Protein AF-A0A927SM23-F1 (afdb_monomer_lite)

Secondary structure (DSSP, 8-state):
----SHHHHHHHHHHH---------TTHHHHHHHHHHHHTS-HHHHHHHHHHHHHT-SSPPPHHHHTT-

pLDDT: mean 7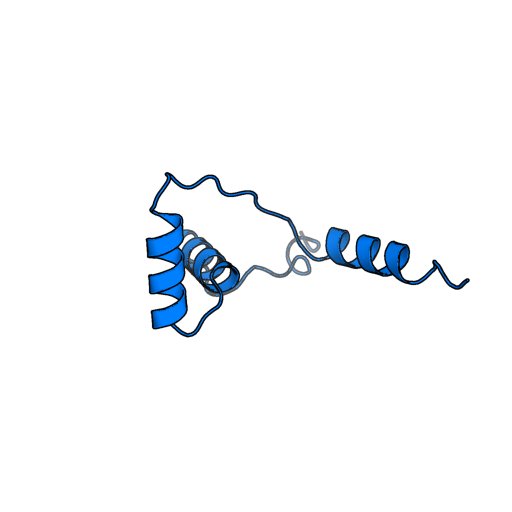1.91, std 16.91, range [41.16, 91.31]

Radius of gyration: 16.51 Å; chains: 1; bounding box: 36×41×37 Å

Foldseek 3Di:
DDPDPVPVVVVVCVVPDDDDDDDDPPPVVVVLCVVCVVVVHDSVVSVVCVVCVVVVHPDPDPVVVVVPD

Sequence (69 aa):
MPKKQTEWSRNYNEKAYDRLAITVPKGQKVTVEAAAKAAGESVNQYTQRALLARMGLETWPSIAEERRE

Structure (mmCIF, N/CA/C/O backbone):
data_AF-A0A927SM23-F1
#
_entry.id   AF-A0A927SM23-F1
#
loop_
_atom_site.group_PDB
_atom_site.id
_atom_site.type_symbol
_atom_site.label_atom_id
_atom_site.label_alt_id
_atom_site.label_comp_id
_atom_site.label_asym_id
_atom_site.label_entity_id
_atom_site.label_seq_id
_atom_site.pdbx_PDB_ins_code
_atom_site.Cartn_x
_atom_site.Cartn_y
_atom_site.Cartn_z
_atom_site.occupancy
_atom_site.B_iso_or_equiv
_atom_site.auth_seq_id
_atom_site.auth_comp_id
_atom_site.auth_asym_id
_atom_site.auth_atom_id
_atom_site.pdbx_PDB_model_num
ATOM 1 N N . MET A 1 1 ? 22.992 28.703 8.683 1.00 52.00 1 MET A N 1
ATOM 2 C CA . MET A 1 1 ? 21.777 27.855 8.739 1.00 52.00 1 MET A CA 1
ATOM 3 C C . MET A 1 1 ? 21.789 26.910 7.537 1.00 52.00 1 MET A C 1
ATOM 5 O O . MET A 1 1 ? 21.611 27.405 6.429 1.00 52.00 1 MET A O 1
ATOM 9 N N . PRO A 1 2 ? 22.062 25.600 7.670 1.00 46.38 2 PRO A N 1
ATOM 10 C CA . PRO A 1 2 ? 22.183 24.733 6.502 1.00 46.38 2 PRO A CA 1
ATOM 11 C C . PRO A 1 2 ? 20.809 24.160 6.119 1.00 46.38 2 PRO A C 1
ATOM 13 O O . PRO A 1 2 ? 20.433 23.074 6.539 1.00 46.38 2 PRO A O 1
ATOM 16 N N . LYS A 1 3 ? 20.040 24.887 5.302 1.00 48.19 3 LYS A N 1
ATOM 17 C CA . LYS A 1 3 ? 18.899 24.328 4.553 1.00 48.19 3 LYS A CA 1
ATOM 18 C C . LYS A 1 3 ? 19.386 23.950 3.153 1.00 48.19 3 LYS A C 1
ATOM 20 O O . LYS A 1 3 ? 19.218 24.723 2.223 1.00 48.19 3 LYS A O 1
ATOM 25 N N . LYS A 1 4 ? 20.076 22.813 3.014 1.00 51.62 4 LYS A N 1
ATOM 26 C CA . LYS A 1 4 ? 20.467 22.269 1.692 1.00 51.62 4 LYS A CA 1
ATOM 27 C C . LYS A 1 4 ? 20.375 20.744 1.565 1.00 51.62 4 LYS A C 1
ATOM 29 O O . LYS A 1 4 ? 20.696 20.210 0.513 1.00 51.62 4 LYS A O 1
ATOM 34 N N . GLN A 1 5 ? 19.915 20.029 2.593 1.00 49.94 5 GLN A N 1
ATOM 35 C CA . GLN A 1 5 ? 19.749 18.569 2.515 1.00 49.94 5 GLN A CA 1
ATOM 36 C C . GLN A 1 5 ? 18.334 18.150 2.077 1.00 49.94 5 GLN A C 1
ATOM 38 O O . GLN A 1 5 ? 18.130 17.066 1.528 1.00 49.94 5 GLN A O 1
ATOM 43 N N . THR A 1 6 ? 17.343 19.022 2.277 1.00 51.78 6 THR A N 1
ATOM 44 C CA . THR A 1 6 ? 15.926 18.688 2.078 1.00 51.78 6 THR A CA 1
ATOM 45 C C . THR A 1 6 ? 15.521 18.632 0.600 1.00 51.78 6 THR A C 1
ATOM 47 O O . THR A 1 6 ? 14.663 17.834 0.237 1.00 51.78 6 THR A O 1
ATOM 50 N N . GLU A 1 7 ? 16.159 19.419 -0.271 1.00 48.06 7 GLU A N 1
ATOM 51 C CA . GLU A 1 7 ? 15.820 19.471 -1.704 1.00 48.06 7 GLU A CA 1
ATOM 52 C C . GLU A 1 7 ? 16.418 18.303 -2.505 1.00 48.06 7 GLU A C 1
ATOM 54 O O . GLU A 1 7 ? 15.729 17.708 -3.331 1.00 48.06 7 GLU A O 1
ATOM 59 N N . TRP A 1 8 ? 17.654 17.885 -2.203 1.00 41.78 8 TRP A N 1
ATOM 60 C CA . TRP A 1 8 ? 18.294 16.736 -2.865 1.00 41.78 8 TRP A CA 1
ATOM 61 C C . TRP A 1 8 ? 17.595 15.404 -2.569 1.00 41.78 8 TRP A C 1
ATOM 63 O O . TRP A 1 8 ? 17.444 14.565 -3.456 1.00 41.78 8 TRP A O 1
ATOM 73 N N . SER A 1 9 ? 17.106 15.235 -1.340 1.00 51.00 9 SER A N 1
ATOM 74 C CA . SER A 1 9 ? 16.375 14.031 -0.921 1.00 51.00 9 SER A CA 1
ATOM 75 C C . SER A 1 9 ? 15.037 13.877 -1.660 1.00 51.00 9 SER A C 1
ATOM 77 O O . SER A 1 9 ? 14.563 12.766 -1.890 1.00 51.00 9 SER A O 1
ATOM 79 N N . ARG A 1 10 ? 14.422 14.995 -2.067 1.00 49.28 10 ARG A N 1
ATOM 80 C CA . ARG A 1 10 ? 13.129 15.007 -2.760 1.00 49.28 10 ARG A CA 1
ATOM 81 C C . ARG A 1 10 ? 13.253 14.545 -4.215 1.00 49.28 10 ARG A C 1
ATOM 83 O O . ARG A 1 10 ? 12.409 13.788 -4.677 1.00 49.28 10 ARG A O 1
ATOM 90 N N . ASN A 1 11 ? 14.338 14.929 -4.888 1.00 48.38 11 ASN A N 1
ATOM 91 C CA . ASN A 1 11 ? 14.569 14.640 -6.306 1.00 48.38 11 ASN A CA 1
ATOM 92 C C . ASN A 1 11 ? 14.963 13.172 -6.583 1.00 48.38 11 ASN A C 1
ATOM 94 O O . ASN A 1 11 ? 14.724 12.664 -7.675 1.00 48.38 11 ASN A O 1
ATOM 98 N N . TYR A 1 12 ? 15.555 12.479 -5.601 1.00 47.81 12 TYR A N 1
ATOM 99 C CA . TYR A 1 12 ? 15.880 11.047 -5.702 1.00 47.81 12 TYR A CA 1
ATOM 100 C C . TYR A 1 12 ? 14.646 10.148 -5.548 1.00 47.81 12 TYR A C 1
ATOM 102 O O . TYR A 1 12 ? 14.496 9.178 -6.285 1.00 47.81 12 TYR A O 1
ATOM 110 N N . ASN A 1 13 ? 13.733 10.495 -4.637 1.00 49.19 13 ASN A N 1
ATOM 111 C CA . ASN A 1 13 ? 12.518 9.711 -4.398 1.00 49.19 13 ASN A CA 1
ATOM 112 C C . ASN A 1 13 ? 11.517 9.762 -5.561 1.00 49.19 13 ASN A C 1
ATOM 114 O O . ASN A 1 13 ? 10.687 8.870 -5.673 1.00 49.19 13 ASN A O 1
ATOM 118 N N . GLU A 1 14 ? 11.573 10.794 -6.401 1.00 50.00 14 GLU A N 1
ATOM 119 C CA . GLU A 1 14 ? 10.635 10.988 -7.515 1.00 50.00 14 GLU A CA 1
ATOM 120 C C . GLU A 1 14 ? 11.060 10.246 -8.793 1.00 50.00 14 GLU A C 1
ATOM 122 O O . GLU A 1 14 ? 10.219 9.889 -9.605 1.00 50.00 14 GLU A O 1
ATOM 127 N N . LYS A 1 15 ? 12.361 9.969 -8.962 1.00 53.56 15 LYS A N 1
ATOM 128 C CA . LYS A 1 15 ? 12.892 9.247 -10.133 1.00 53.56 15 LYS A CA 1
ATOM 129 C C . LYS A 1 15 ? 12.911 7.727 -9.982 1.00 53.56 15 LYS A C 1
ATOM 131 O O . LYS A 1 15 ? 13.057 7.035 -10.982 1.00 53.56 15 LYS A O 1
ATOM 136 N N . ALA A 1 16 ? 12.844 7.223 -8.753 1.00 57.03 16 ALA A N 1
ATOM 137 C CA . ALA A 1 16 ? 12.981 5.797 -8.460 1.00 57.03 16 ALA A CA 1
ATOM 138 C C . ALA A 1 16 ? 11.653 5.110 -8.109 1.00 57.03 16 ALA A C 1
ATOM 140 O O . ALA A 1 16 ? 11.597 3.884 -8.112 1.00 57.03 16 ALA A O 1
ATOM 141 N N . TYR A 1 17 ? 10.605 5.877 -7.789 1.00 60.94 17 TYR A N 1
ATOM 142 C CA . TYR A 1 17 ? 9.338 5.330 -7.311 1.00 60.94 17 TYR A CA 1
ATOM 143 C C . TYR A 1 17 ? 8.146 6.052 -7.936 1.00 60.94 17 TYR A C 1
ATOM 145 O O . TYR A 1 17 ? 7.911 7.231 -7.662 1.00 60.94 17 TYR A O 1
ATOM 153 N N . ASP A 1 18 ? 7.331 5.317 -8.686 1.00 67.62 18 ASP A N 1
ATOM 154 C CA . ASP A 1 18 ? 5.984 5.750 -9.041 1.00 67.62 18 ASP A CA 1
ATOM 155 C C . ASP A 1 18 ? 5.087 5.737 -7.795 1.00 67.62 18 ASP A C 1
ATOM 157 O O . ASP A 1 18 ? 4.946 4.724 -7.103 1.00 67.62 18 ASP A O 1
ATOM 161 N N . ARG A 1 19 ? 4.470 6.879 -7.468 1.00 71.44 19 ARG A N 1
ATOM 162 C CA . ARG A 1 19 ? 3.518 6.965 -6.351 1.00 71.44 19 ARG A CA 1
ATOM 163 C C . ARG A 1 19 ? 2.105 6.664 -6.829 1.00 71.44 19 ARG A C 1
ATOM 165 O O . ARG A 1 19 ? 1.457 7.509 -7.439 1.00 71.44 19 ARG A O 1
ATOM 172 N N . LEU A 1 20 ? 1.594 5.497 -6.455 1.00 71.38 20 LEU A N 1
ATOM 173 C CA . LEU A 1 20 ? 0.205 5.110 -6.688 1.00 71.38 20 LEU A CA 1
ATOM 174 C C . LEU A 1 20 ? -0.680 5.549 -5.512 1.00 71.38 20 LEU A C 1
ATOM 176 O O . LEU A 1 20 ? -0.616 4.995 -4.414 1.00 71.38 20 LEU A O 1
ATOM 180 N N . ALA A 1 21 ? -1.515 6.564 -5.741 1.00 73.69 21 ALA A N 1
ATOM 181 C CA . ALA A 1 21 ? -2.537 6.975 -4.785 1.00 73.69 21 ALA A CA 1
ATOM 182 C C . ALA A 1 21 ? -3.760 6.055 -4.912 1.00 73.69 21 ALA A C 1
ATOM 184 O O . ALA A 1 21 ? -4.597 6.235 -5.795 1.00 73.69 21 ALA A O 1
ATOM 185 N N . ILE A 1 22 ? -3.8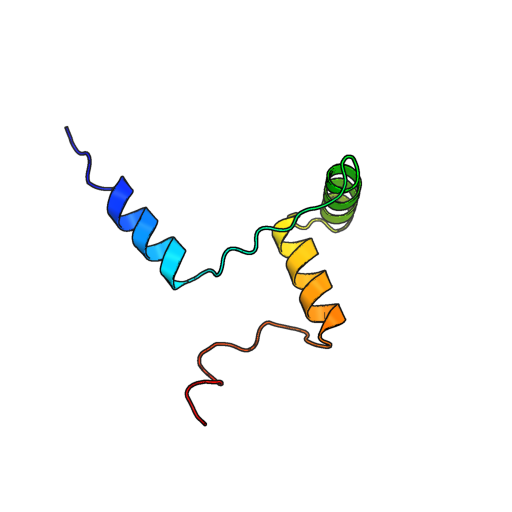68 5.060 -4.030 1.00 75.06 22 ILE A N 1
ATOM 186 C CA . ILE A 1 22 ? -5.039 4.179 -3.985 1.00 75.06 22 ILE A CA 1
ATOM 187 C C . ILE A 1 22 ? -6.132 4.775 -3.092 1.00 75.06 22 ILE A C 1
ATOM 189 O O . ILE A 1 22 ? -5.887 5.157 -1.947 1.00 75.06 22 ILE A O 1
ATOM 193 N N . THR A 1 23 ? -7.360 4.844 -3.609 1.00 78.75 23 THR A N 1
ATOM 194 C CA . THR A 1 23 ? -8.535 5.216 -2.811 1.00 78.75 23 THR A CA 1
ATOM 195 C C . THR A 1 23 ? -9.237 3.944 -2.369 1.00 78.75 23 THR A C 1
ATOM 197 O O . THR A 1 23 ? -9.783 3.217 -3.193 1.00 78.75 23 THR A O 1
ATOM 200 N N . VAL A 1 24 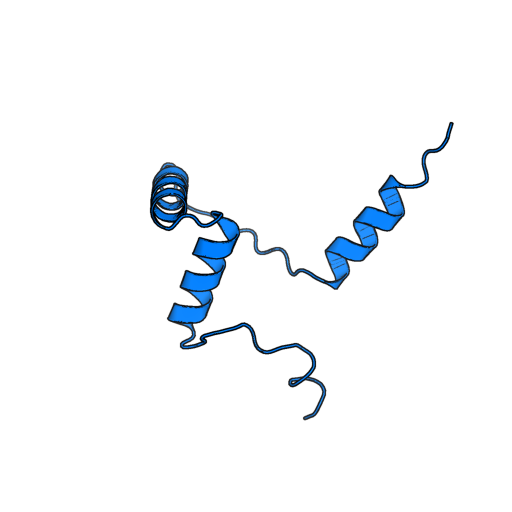? -9.220 3.673 -1.066 1.00 77.44 24 VAL A N 1
ATOM 201 C CA . VAL A 1 24 ? -9.948 2.547 -0.472 1.00 77.44 24 VAL A CA 1
ATOM 202 C C . VAL A 1 24 ? -11.157 3.057 0.314 1.00 77.44 24 VAL A C 1
ATOM 204 O O . VAL A 1 24 ? -11.074 4.124 0.932 1.00 77.44 24 VAL A O 1
ATOM 207 N N . PRO A 1 25 ? -12.281 2.319 0.333 1.00 81.44 25 PRO A N 1
ATOM 208 C CA . PRO A 1 25 ? -13.428 2.674 1.157 1.00 81.44 25 PRO A CA 1
ATOM 209 C C . PRO A 1 25 ? -13.043 2.786 2.636 1.00 81.44 25 PRO A C 1
ATOM 211 O O . PRO A 1 25 ? -12.153 2.085 3.134 1.00 81.44 25 PRO A O 1
ATOM 214 N N . LYS A 1 26 ? -13.736 3.667 3.362 1.00 74.88 26 LYS A N 1
ATOM 215 C CA . LYS A 1 26 ? -13.478 3.904 4.786 1.00 74.88 26 LYS A CA 1
ATOM 216 C C . LYS A 1 26 ? -13.612 2.585 5.564 1.00 74.88 26 LYS A C 1
ATOM 218 O O . LYS A 1 26 ? -14.589 1.865 5.398 1.00 74.88 26 LYS A O 1
ATOM 223 N N . GLY A 1 27 ? -12.615 2.261 6.388 1.00 79.69 27 GLY A N 1
ATOM 224 C CA . GLY A 1 27 ? -12.553 1.006 7.152 1.00 79.69 27 GLY A CA 1
ATOM 225 C C . GLY A 1 27 ? -11.751 -0.111 6.478 1.00 79.69 27 GLY A C 1
ATOM 226 O O . GLY A 1 27 ? -11.076 -0.860 7.176 1.00 79.69 27 GLY A O 1
ATOM 227 N N . GLN A 1 28 ? -11.688 -0.161 5.144 1.00 83.44 28 GLN A N 1
ATOM 228 C CA . GLN A 1 28 ? -10.890 -1.185 4.458 1.00 83.44 28 GLN A CA 1
ATOM 229 C C . GLN A 1 28 ? -9.384 -0.980 4.624 1.00 83.44 28 GLN A C 1
ATOM 231 O O . GLN A 1 28 ? -8.638 -1.952 4.657 1.00 83.44 28 GLN A O 1
ATOM 236 N N . LYS A 1 29 ? -8.934 0.264 4.834 1.00 83.56 29 LYS A N 1
ATOM 237 C CA . LYS A 1 29 ? -7.541 0.551 5.208 1.00 83.56 29 LYS A CA 1
ATOM 238 C C . LYS A 1 29 ? -7.109 -0.252 6.443 1.00 83.56 29 LYS A C 1
ATOM 240 O O . LYS A 1 29 ? -6.028 -0.821 6.437 1.00 83.56 29 LYS A O 1
ATOM 245 N N . VAL A 1 30 ? -7.985 -0.363 7.446 1.00 85.88 30 VAL A N 1
ATOM 246 C CA . VAL A 1 30 ? -7.718 -1.116 8.683 1.00 85.88 30 VAL A CA 1
ATOM 247 C C . VAL A 1 30 ? -7.619 -2.612 8.394 1.00 85.88 30 VAL A C 1
ATOM 249 O O . VAL A 1 30 ? -6.738 -3.280 8.924 1.00 85.88 30 VAL A O 1
ATOM 252 N N . THR A 1 31 ? -8.478 -3.135 7.516 1.00 88.25 31 THR A N 1
ATOM 253 C CA . THR A 1 31 ? -8.412 -4.530 7.060 1.00 88.25 31 THR A CA 1
ATOM 254 C C . THR A 1 31 ? -7.098 -4.818 6.337 1.00 88.25 31 THR A C 1
ATOM 256 O O . THR A 1 31 ? -6.456 -5.823 6.627 1.00 88.25 31 THR A O 1
ATOM 259 N N . VAL A 1 32 ? -6.660 -3.921 5.448 1.00 86.00 32 VAL A N 1
ATOM 260 C CA . VAL A 1 32 ? -5.376 -4.045 4.741 1.00 86.00 32 VAL A CA 1
ATOM 261 C C . VAL A 1 32 ? -4.199 -3.923 5.715 1.00 86.00 32 VAL A C 1
ATOM 263 O O . VAL A 1 32 ? -3.256 -4.699 5.627 1.00 86.00 32 VAL A O 1
ATOM 266 N N . GLU A 1 33 ? -4.257 -3.004 6.683 1.00 86.94 33 GLU A N 1
ATOM 267 C CA . GLU A 1 33 ? -3.248 -2.857 7.743 1.00 86.94 33 GLU A CA 1
ATOM 268 C C . GLU A 1 33 ? -3.136 -4.118 8.607 1.00 86.94 33 GLU A C 1
ATOM 270 O O . GLU A 1 33 ? -2.029 -4.572 8.894 1.00 86.94 33 GLU A O 1
ATOM 275 N N . ALA A 1 34 ? -4.266 -4.718 8.983 1.00 90.69 34 ALA A N 1
ATOM 276 C CA . ALA A 1 34 ? -4.297 -5.967 9.734 1.00 90.69 34 ALA A CA 1
ATOM 277 C C . ALA A 1 34 ? -3.756 -7.146 8.911 1.00 90.69 34 ALA A C 1
ATOM 279 O O . ALA A 1 34 ? -2.961 -7.927 9.431 1.00 90.69 34 ALA A O 1
ATOM 280 N N . ALA A 1 35 ? -4.133 -7.251 7.633 1.00 89.75 35 ALA A N 1
ATOM 281 C CA . ALA A 1 35 ? -3.642 -8.291 6.730 1.00 89.75 35 ALA A CA 1
ATOM 282 C C . ALA A 1 35 ? -2.130 -8.170 6.483 1.00 89.75 35 ALA A C 1
ATOM 284 O O . ALA A 1 35 ? -1.412 -9.162 6.576 1.00 89.75 35 ALA A O 1
ATOM 285 N N . ALA A 1 36 ? -1.633 -6.951 6.260 1.00 89.75 36 ALA A N 1
ATOM 286 C CA . ALA A 1 36 ? -0.207 -6.680 6.111 1.00 89.75 36 ALA A CA 1
ATOM 287 C C . ALA A 1 36 ? 0.566 -7.030 7.393 1.00 89.75 36 ALA A C 1
ATOM 289 O O . ALA A 1 36 ? 1.575 -7.730 7.340 1.00 89.75 36 ALA A O 1
ATOM 290 N N . LYS A 1 37 ? 0.042 -6.639 8.565 1.00 91.12 37 LYS A N 1
ATOM 291 C CA . LYS A 1 37 ? 0.636 -6.986 9.864 1.00 91.12 37 LYS A CA 1
ATOM 292 C C . LYS A 1 37 ? 0.658 -8.497 10.106 1.00 91.12 37 LYS A C 1
ATOM 294 O O . LYS A 1 37 ? 1.646 -8.999 10.631 1.00 91.12 37 LYS A O 1
ATOM 299 N N . ALA A 1 38 ? -0.397 -9.214 9.719 1.00 91.31 38 ALA A N 1
ATOM 300 C CA . ALA A 1 38 ? -0.454 -10.672 9.805 1.00 91.31 38 ALA A CA 1
ATOM 301 C C . ALA A 1 38 ? 0.552 -11.350 8.859 1.00 91.31 38 ALA A C 1
ATOM 303 O O . ALA A 1 38 ? 1.137 -12.366 9.222 1.00 91.31 38 ALA A O 1
ATOM 304 N N . ALA A 1 39 ? 0.792 -10.764 7.684 1.00 87.50 39 ALA A N 1
ATOM 305 C CA . ALA A 1 39 ? 1.826 -11.202 6.749 1.00 87.50 39 ALA A CA 1
ATOM 306 C C . ALA A 1 39 ? 3.256 -10.811 7.185 1.00 87.50 39 ALA A C 1
ATOM 308 O O . ALA A 1 39 ? 4.221 -11.296 6.603 1.00 87.50 39 ALA A O 1
ATOM 309 N N . GLY A 1 40 ? 3.410 -9.949 8.200 1.00 90.06 40 GLY A N 1
ATOM 310 C CA . GLY A 1 40 ? 4.710 -9.418 8.627 1.00 90.06 40 GLY A CA 1
ATOM 311 C C . GLY A 1 40 ? 5.308 -8.391 7.658 1.00 90.06 40 GLY A C 1
ATOM 312 O O . GLY A 1 40 ? 6.495 -8.088 7.739 1.00 90.06 40 GLY A O 1
ATOM 313 N N . GLU A 1 41 ? 4.498 -7.847 6.750 1.00 88.06 41 GLU A N 1
ATOM 314 C CA . GLU A 1 41 ? 4.924 -6.934 5.690 1.00 88.06 41 GLU A CA 1
ATOM 315 C C . GLU A 1 41 ? 4.341 -5.532 5.909 1.00 88.06 41 GLU A C 1
ATOM 317 O O . GLU A 1 41 ? 3.327 -5.335 6.583 1.00 88.06 41 GLU A O 1
ATOM 322 N N . SER A 1 42 ? 4.968 -4.515 5.315 1.00 87.06 42 SER A N 1
ATOM 323 C CA . SER A 1 42 ? 4.357 -3.181 5.279 1.00 87.06 42 SER A CA 1
ATOM 324 C C . SER A 1 42 ? 3.106 -3.188 4.395 1.00 87.06 42 SER A C 1
ATOM 326 O O . SER A 1 42 ? 3.041 -3.919 3.409 1.00 87.06 42 SER A O 1
ATOM 328 N N . VAL A 1 43 ? 2.136 -2.310 4.675 1.00 86.31 43 VAL A N 1
ATOM 329 C CA . VAL A 1 43 ? 0.945 -2.118 3.816 1.00 86.31 43 VAL A CA 1
ATOM 330 C C . VAL A 1 43 ? 1.334 -1.876 2.359 1.00 86.31 43 VAL A C 1
ATOM 332 O O . VAL A 1 43 ? 0.684 -2.380 1.445 1.00 86.31 43 VAL A O 1
ATOM 335 N N . ASN A 1 44 ? 2.418 -1.131 2.143 1.00 83.62 44 ASN A N 1
ATOM 336 C CA . ASN A 1 44 ? 2.933 -0.853 0.812 1.00 83.62 44 ASN A CA 1
ATOM 337 C C . ASN A 1 44 ? 3.436 -2.126 0.112 1.00 83.62 44 ASN A C 1
ATOM 339 O O . ASN A 1 44 ? 3.063 -2.371 -1.030 1.00 83.62 44 ASN A O 1
ATOM 343 N N . GLN A 1 45 ? 4.237 -2.959 0.788 1.00 85.00 45 GLN A N 1
ATOM 344 C CA . GLN A 1 45 ? 4.682 -4.243 0.228 1.00 85.00 45 GLN A CA 1
ATOM 345 C C . GLN A 1 45 ? 3.517 -5.200 -0.007 1.00 85.00 45 GLN A C 1
ATOM 347 O O . GLN A 1 45 ? 3.431 -5.793 -1.076 1.00 85.00 45 GLN A O 1
ATOM 352 N N . TYR A 1 46 ? 2.594 -5.296 0.948 1.00 89.19 46 TYR A N 1
ATOM 353 C CA . TYR A 1 46 ? 1.409 -6.139 0.828 1.00 89.19 46 TYR A CA 1
ATOM 354 C C . TYR A 1 46 ? 0.569 -5.756 -0.399 1.00 89.19 46 TYR A C 1
ATOM 356 O O . TYR A 1 46 ? 0.166 -6.612 -1.183 1.00 89.19 46 TYR A O 1
ATOM 364 N N . THR A 1 47 ? 0.378 -4.451 -0.619 1.00 86.69 47 THR A N 1
ATOM 365 C CA . THR A 1 47 ? -0.340 -3.931 -1.790 1.00 86.69 47 THR A CA 1
ATOM 366 C C . THR A 1 47 ? 0.412 -4.229 -3.086 1.00 86.69 47 THR A C 1
ATOM 368 O O . THR A 1 47 ? -0.196 -4.689 -4.048 1.00 86.69 47 THR A O 1
ATOM 371 N N . GLN A 1 48 ? 1.732 -4.020 -3.117 1.00 85.75 48 GLN A N 1
ATOM 372 C CA . GLN A 1 48 ? 2.550 -4.331 -4.292 1.00 85.75 48 GLN A CA 1
ATOM 373 C C . GLN A 1 48 ? 2.520 -5.822 -4.635 1.00 85.75 48 GLN A C 1
ATOM 375 O O . GLN A 1 48 ? 2.319 -6.166 -5.794 1.00 85.75 48 GLN A O 1
ATOM 380 N N . ARG A 1 49 ? 2.648 -6.711 -3.643 1.00 87.75 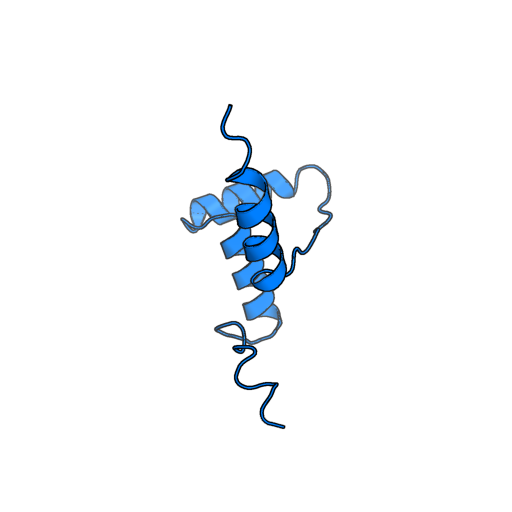49 ARG A N 1
ATOM 381 C CA . ARG A 1 49 ? 2.549 -8.163 -3.847 1.00 87.75 49 ARG A CA 1
ATOM 382 C C . ARG A 1 49 ? 1.178 -8.580 -4.355 1.00 87.75 49 ARG A C 1
ATOM 384 O O . ARG A 1 49 ? 1.104 -9.411 -5.251 1.00 87.75 49 ARG A O 1
ATOM 391 N N . ALA A 1 50 ? 0.105 -8.001 -3.817 1.00 88.81 50 ALA A N 1
ATOM 392 C CA . ALA A 1 50 ? -1.243 -8.258 -4.314 1.00 88.81 50 ALA A CA 1
ATOM 393 C C . ALA A 1 50 ? -1.404 -7.806 -5.776 1.00 88.81 50 ALA A C 1
ATOM 395 O O . ALA A 1 50 ? -2.040 -8.506 -6.563 1.00 88.81 50 ALA A O 1
ATOM 396 N N . LEU A 1 51 ? -0.800 -6.671 -6.150 1.00 87.00 51 LEU A N 1
ATOM 397 C CA . LEU A 1 51 ? -0.812 -6.181 -7.527 1.00 87.00 51 LEU A CA 1
ATOM 398 C C . LEU A 1 51 ? -0.020 -7.105 -8.462 1.00 87.00 51 LEU A C 1
ATOM 400 O O . LEU A 1 51 ? -0.557 -7.535 -9.478 1.00 87.00 51 LEU A O 1
ATOM 404 N N . LEU A 1 52 ? 1.205 -7.472 -8.080 1.00 88.00 52 LEU A N 1
ATOM 405 C CA . LEU A 1 52 ? 2.064 -8.402 -8.817 1.00 88.00 52 LEU A CA 1
ATOM 406 C C . LEU A 1 52 ? 1.379 -9.757 -9.015 1.00 88.00 52 LEU A C 1
ATOM 408 O O . LEU A 1 52 ? 1.225 -10.208 -10.146 1.00 88.00 52 LEU A O 1
ATOM 412 N N . ALA A 1 53 ? 0.844 -10.345 -7.943 1.00 89.12 53 ALA A N 1
ATOM 413 C CA . ALA A 1 53 ? 0.106 -11.602 -8.010 1.00 89.12 53 ALA A CA 1
ATOM 414 C C . ALA A 1 53 ? -1.121 -11.504 -8.932 1.00 89.12 53 ALA A C 1
ATOM 416 O O . ALA A 1 53 ? -1.412 -12.439 -9.675 1.00 89.12 53 ALA A O 1
ATOM 417 N N . ARG A 1 54 ? -1.829 -10.363 -8.932 1.00 88.56 54 ARG A N 1
ATOM 418 C CA . ARG A 1 54 ? -2.964 -10.128 -9.837 1.00 88.56 54 ARG A CA 1
ATOM 419 C C . ARG A 1 54 ? -2.533 -9.986 -11.297 1.00 88.56 54 ARG A C 1
ATOM 421 O O . ARG A 1 54 ? -3.298 -10.369 -12.177 1.00 88.56 54 ARG A O 1
ATOM 428 N N . MET A 1 55 ? -1.338 -9.456 -11.537 1.00 87.44 55 MET A N 1
ATOM 429 C CA . MET A 1 55 ? -0.705 -9.377 -12.854 1.00 87.44 55 MET A CA 1
ATOM 430 C C . MET A 1 55 ? -0.049 -10.701 -13.283 1.00 87.44 55 MET A C 1
ATOM 432 O O . MET A 1 55 ? 0.408 -10.797 -14.416 1.00 87.44 55 MET A O 1
ATOM 436 N N . GLY A 1 56 ? -0.006 -11.71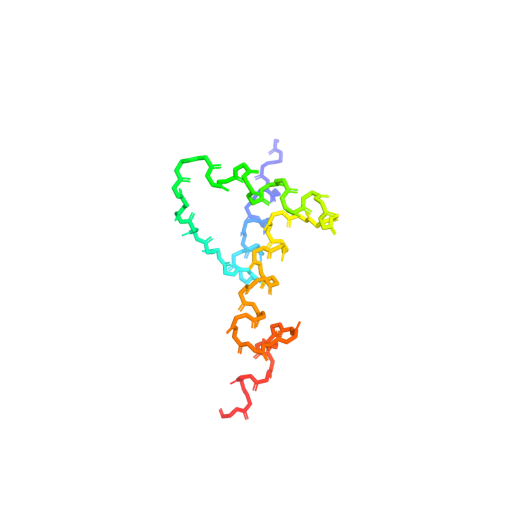9 -12.413 1.00 88.94 56 GLY A N 1
ATOM 437 C CA . GLY A 1 56 ? 0.705 -12.974 -12.677 1.00 88.94 56 GLY A CA 1
ATOM 438 C C . GLY A 1 56 ? 2.230 -12.830 -12.637 1.00 88.94 56 GLY A C 1
ATOM 439 O O . GLY A 1 56 ? 2.935 -13.634 -13.235 1.00 88.94 56 GLY A O 1
ATOM 440 N N . LEU A 1 57 ? 2.733 -11.799 -11.957 1.00 83.31 57 LEU A N 1
ATOM 441 C CA . LEU A 1 57 ? 4.151 -11.491 -11.815 1.00 83.31 57 LEU A CA 1
ATOM 442 C C . LEU A 1 57 ? 4.646 -11.872 -10.415 1.00 83.31 57 LEU A C 1
ATOM 444 O O . LEU A 1 57 ? 3.949 -11.669 -9.420 1.00 83.31 57 LEU A O 1
ATOM 448 N N . GLU A 1 58 ? 5.871 -12.385 -10.327 1.00 79.12 58 GLU A N 1
ATOM 449 C CA . GLU A 1 58 ? 6.539 -12.656 -9.044 1.00 79.12 58 GLU A CA 1
ATOM 450 C C . GLU A 1 58 ? 7.318 -11.432 -8.537 1.00 79.12 58 GLU A C 1
ATOM 452 O O . GLU A 1 58 ? 7.397 -11.182 -7.333 1.00 79.12 58 GLU A O 1
ATOM 457 N N . THR A 1 59 ? 7.843 -10.623 -9.460 1.00 80.56 59 THR A N 1
ATOM 458 C CA . THR A 1 59 ? 8.586 -9.388 -9.194 1.00 80.56 59 THR A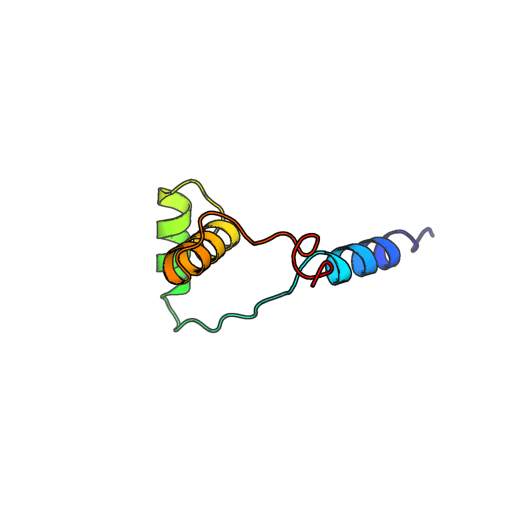 CA 1
ATOM 459 C C . THR A 1 59 ? 8.251 -8.332 -10.240 1.00 80.56 59 THR A C 1
ATOM 461 O O . THR A 1 59 ? 7.836 -8.662 -11.350 1.00 80.56 59 THR A O 1
ATOM 464 N N . TRP A 1 60 ? 8.462 -7.057 -9.913 1.00 79.00 60 TRP A N 1
ATOM 465 C CA . TRP A 1 60 ? 8.365 -5.992 -10.909 1.00 79.00 60 TRP A CA 1
ATOM 466 C C . TRP A 1 60 ? 9.412 -6.215 -12.008 1.00 79.00 60 TRP A C 1
ATOM 468 O O . TRP A 1 60 ? 10.582 -6.418 -11.663 1.00 79.00 60 TRP A O 1
ATOM 478 N N . PRO A 1 61 ? 9.032 -6.181 -13.299 1.00 71.56 61 PRO A N 1
ATOM 479 C CA . PRO A 1 61 ? 10.010 -6.165 -14.373 1.00 71.56 61 PRO A CA 1
ATOM 480 C C . PRO A 1 61 ? 10.886 -4.928 -14.178 1.00 71.56 61 PRO A C 1
ATOM 482 O O . PRO A 1 61 ? 10.397 -3.815 -13.969 1.00 71.56 61 PRO A O 1
ATOM 485 N N . SER A 1 62 ? 12.199 -5.129 -14.145 1.00 70.75 62 SER A N 1
ATOM 486 C CA . SER A 1 62 ? 13.118 -4.006 -14.020 1.00 70.75 62 SER A CA 1
ATOM 487 C C . SER A 1 62 ? 13.007 -3.161 -15.285 1.00 70.75 62 SER A C 1
ATOM 489 O O . SER A 1 62 ? 13.084 -3.697 -16.387 1.00 70.75 62 SER A O 1
ATOM 491 N N . ILE A 1 63 ? 12.921 -1.834 -15.143 1.00 60.72 63 ILE A N 1
ATOM 492 C CA . ILE A 1 63 ? 12.928 -0.872 -16.268 1.00 60.72 63 ILE A CA 1
ATOM 493 C C . ILE A 1 63 ? 14.139 -1.096 -17.208 1.00 60.72 63 ILE A C 1
ATOM 495 O O . ILE A 1 63 ? 14.148 -0.657 -18.357 1.00 60.72 63 ILE A O 1
ATOM 499 N N . ALA A 1 64 ? 15.172 -1.809 -16.741 1.00 52.78 64 ALA A N 1
ATOM 500 C CA . ALA A 1 64 ? 16.304 -2.247 -17.549 1.00 52.78 64 ALA A CA 1
ATOM 501 C C . ALA A 1 64 ? 15.944 -3.196 -18.715 1.00 52.78 64 ALA A C 1
ATOM 503 O O . ALA A 1 64 ? 16.686 -3.205 -19.698 1.00 52.78 64 ALA A O 1
ATOM 504 N N . GLU A 1 65 ? 14.856 -3.971 -18.632 1.00 50.75 65 GLU A N 1
ATOM 505 C CA . GLU A 1 65 ? 14.423 -4.884 -19.705 1.00 50.75 65 GLU A CA 1
ATOM 506 C C . GLU A 1 65 ? 13.553 -4.181 -20.755 1.00 50.75 65 GLU A C 1
ATOM 508 O O . GLU A 1 65 ? 13.778 -4.372 -21.945 1.00 50.75 65 GLU A O 1
ATOM 513 N N . GLU A 1 66 ? 12.662 -3.271 -20.349 1.00 47.28 66 GLU A N 1
ATOM 514 C CA . GLU A 1 66 ? 11.784 -2.526 -21.273 1.00 47.28 66 GLU A CA 1
ATOM 515 C C . GLU A 1 66 ? 12.526 -1.525 -22.173 1.00 47.28 66 GLU A C 1
ATOM 517 O O . GLU A 1 66 ? 12.030 -1.140 -23.225 1.00 47.28 66 GLU A O 1
ATOM 522 N N . ARG A 1 67 ? 13.738 -1.094 -21.799 1.00 48.97 67 ARG A N 1
ATOM 523 C CA . ARG A 1 67 ? 14.537 -0.166 -22.621 1.00 48.97 67 ARG A CA 1
ATOM 524 C C . ARG A 1 67 ? 15.377 -0.872 -23.704 1.00 48.97 67 ARG A C 1
ATOM 526 O O . ARG A 1 67 ? 16.223 -0.220 -24.316 1.00 48.97 67 ARG A O 1
ATOM 533 N N . ARG A 1 68 ? 15.220 -2.191 -23.882 1.00 45.94 68 ARG A N 1
ATOM 534 C CA . ARG A 1 68 ? 15.969 -3.007 -24.859 1.00 45.94 68 ARG A CA 1
ATOM 535 C C . ARG A 1 68 ? 15.146 -3.513 -26.051 1.00 45.94 68 ARG A C 1
ATOM 537 O O . ARG A 1 68 ? 15.724 -4.238 -26.860 1.00 45.94 68 ARG A O 1
ATOM 544 N N . GLU A 1 69 ? 13.877 -3.135 -26.178 1.00 41.16 69 GLU A N 1
ATOM 545 C CA . GLU A 1 69 ? 13.092 -3.356 -27.408 1.00 41.16 69 GLU A CA 1
ATOM 546 C C . GLU A 1 69 ? 13.123 -2.148 -28.349 1.00 41.16 69 GLU A C 1
ATOM 548 O O . GLU A 1 69 ? 13.050 -0.996 -27.858 1.00 41.16 69 GLU A O 1
#